Protein AF-A0A3C0VWJ8-F1 (afdb_monomer_lite)

Foldseek 3Di:
DDPPDPCVVLDDPVLVCVLVVCVVVPNDVVVSVVVSPPDDDDDDPDDDDDDPPVDDDCLQFWCQPPPDPPGDPFDWDDDPDPPTTHGD

Secondary structure (DSSP, 8-state):
-----S-TTTS-HHHHHHHHHHHHTT--HHHHHHHHT--PPPPPS-------TT---STTTT---TTSTT--SSPEEE-SSTT-EEE-

Sequence (88 aa):
MKDTGCFDYQMTRRRMLQATGASILGMPVARLLAASGQTAAAKAEHVILFWNGGGMSHVDTWDPKPGRPVQGEFSAIDTSADGIQISS

pLDDT: mean 80.83, std 12.45, range [36.03, 95.31]

Structure (mmCIF, N/CA/C/O backbone):
data_AF-A0A3C0VWJ8-F1
#
_entry.id   AF-A0A3C0VWJ8-F1
#
loop_
_atom_site.group_PDB
_atom_site.id
_atom_site.type_symbol
_atom_site.label_atom_id
_atom_site.label_alt_id
_atom_site.label_comp_id
_atom_site.label_asym_id
_atom_site.label_entity_id
_atom_site.label_seq_id
_atom_site.pdbx_PDB_ins_code
_atom_site.Cartn_x
_atom_site.Cartn_y
_atom_site.Cartn_z
_atom_site.occupancy
_atom_site.B_iso_or_equiv
_atom_site.auth_seq_id
_atom_site.auth_comp_id
_atom_site.auth_asym_id
_atom_site.auth_atom_id
_atom_site.pdbx_PDB_model_num
ATOM 1 N N . MET A 1 1 ? -23.843 6.356 1.586 1.00 36.03 1 MET A N 1
ATOM 2 C CA . MET A 1 1 ? -23.954 4.888 1.694 1.00 36.03 1 MET A CA 1
ATOM 3 C C . MET A 1 1 ? -22.751 4.408 2.491 1.00 36.03 1 MET A C 1
ATOM 5 O O . MET A 1 1 ? -21.674 4.313 1.936 1.00 36.03 1 MET A O 1
ATOM 9 N N . LYS A 1 2 ? -22.984 4.216 3.798 1.00 39.22 2 LYS A N 1
ATOM 10 C CA . LYS A 1 2 ? -22.206 3.475 4.806 1.00 39.22 2 LYS A CA 1
ATOM 11 C C . LYS A 1 2 ? -20.737 3.860 5.052 1.00 39.22 2 LYS A C 1
ATOM 13 O O . LYS A 1 2 ? -19.828 3.362 4.401 1.00 39.22 2 LYS A O 1
ATOM 18 N N . ASP A 1 3 ? -20.553 4.570 6.165 1.00 44.47 3 ASP A N 1
ATOM 19 C CA . ASP A 1 3 ? -19.398 4.502 7.070 1.00 44.47 3 ASP A CA 1
ATOM 20 C C . ASP A 1 3 ? -19.232 3.089 7.671 1.00 44.47 3 ASP A C 1
ATOM 22 O O . ASP A 1 3 ? -19.264 2.881 8.885 1.00 44.47 3 ASP A O 1
ATOM 26 N N . THR A 1 4 ? -19.092 2.065 6.832 1.00 50.34 4 THR A N 1
ATOM 27 C CA . THR A 1 4 ? -18.645 0.736 7.267 1.00 50.34 4 THR A CA 1
ATOM 28 C C . THR A 1 4 ? -17.135 0.782 7.454 1.00 50.34 4 THR A C 1
ATOM 30 O O . THR A 1 4 ? -16.370 0.238 6.662 1.00 50.34 4 THR A O 1
ATOM 33 N N . GLY A 1 5 ? -16.707 1.475 8.511 1.00 49.31 5 GLY A N 1
ATOM 34 C CA . GLY A 1 5 ? -15.394 1.257 9.100 1.00 49.31 5 GLY A CA 1
ATOM 35 C C . GLY A 1 5 ? -15.248 -0.215 9.485 1.00 49.31 5 GLY A C 1
ATOM 36 O O . GLY A 1 5 ? -16.240 -0.922 9.641 1.00 49.31 5 GLY A O 1
ATOM 37 N N . CYS A 1 6 ? -14.007 -0.677 9.590 1.00 58.97 6 CYS A N 1
ATOM 38 C CA . CYS A 1 6 ? -13.598 -2.048 9.885 1.00 58.97 6 CYS A CA 1
ATOM 39 C C . CYS A 1 6 ? -14.241 -2.597 11.183 1.00 58.97 6 CYS A C 1
ATOM 41 O O . CYS A 1 6 ? -13.579 -2.697 12.198 1.00 58.97 6 CYS A O 1
ATOM 43 N N . PHE A 1 7 ? -15.531 -2.932 11.211 1.00 60.44 7 PHE A N 1
ATOM 44 C CA . PHE A 1 7 ? -16.194 -3.529 12.380 1.00 60.44 7 PHE A CA 1
ATOM 45 C C . PHE A 1 7 ? -15.984 -5.049 12.443 1.00 60.44 7 PHE A C 1
ATOM 47 O O . PHE A 1 7 ? -16.298 -5.671 13.458 1.00 60.44 7 PHE A O 1
ATOM 54 N N . ASP A 1 8 ? -15.390 -5.645 11.404 1.00 62.66 8 ASP A N 1
ATOM 55 C CA . ASP A 1 8 ? -15.092 -7.081 11.341 1.00 62.66 8 ASP A CA 1
ATOM 56 C C . ASP A 1 8 ? -14.197 -7.556 12.494 1.00 62.66 8 ASP A C 1
ATOM 58 O O . ASP A 1 8 ? -14.380 -8.660 13.009 1.00 62.66 8 ASP A O 1
ATOM 62 N N . TYR A 1 9 ? -13.277 -6.718 12.991 1.00 66.56 9 TYR A N 1
ATOM 63 C CA . TYR A 1 9 ? -12.456 -7.091 14.151 1.00 66.56 9 TYR A CA 1
ATOM 64 C C . TYR A 1 9 ? -13.247 -7.099 15.473 1.00 66.56 9 TYR A C 1
ATOM 66 O O . TYR A 1 9 ? -12.817 -7.733 16.442 1.00 66.56 9 TYR A O 1
ATOM 74 N N . GLN A 1 10 ? -14.387 -6.401 15.548 1.00 66.69 10 GLN A N 1
ATOM 75 C CA . GLN A 1 10 ? -15.221 -6.381 16.753 1.00 66.69 10 GLN A CA 1
ATOM 76 C C . GLN A 1 10 ? -16.039 -7.671 16.886 1.00 66.69 10 GLN A C 1
ATOM 78 O O . GLN A 1 10 ? -16.198 -8.193 17.991 1.00 66.69 10 GLN A O 1
ATOM 83 N N . MET A 1 11 ? -16.474 -8.244 15.761 1.00 74.44 11 MET A N 1
ATOM 84 C CA . MET A 1 11 ? -17.283 -9.465 15.703 1.00 74.44 11 MET A CA 1
ATOM 85 C C . MET A 1 11 ? -16.431 -10.699 15.380 1.00 74.44 11 MET A C 1
ATOM 87 O O . MET A 1 11 ? -16.637 -11.392 14.389 1.00 74.44 11 MET A O 1
ATOM 91 N N . THR A 1 12 ? -15.467 -11.017 16.247 1.00 81.94 12 THR A N 1
ATOM 92 C CA . THR A 1 12 ? -14.675 -12.253 16.109 1.00 81.94 12 THR A CA 1
ATOM 93 C C . THR A 1 12 ? -15.334 -13.437 16.820 1.00 81.94 12 THR A C 1
ATOM 95 O O . THR A 1 12 ? -15.942 -13.287 17.883 1.00 81.94 12 THR A O 1
ATOM 98 N N . ARG A 1 13 ? -15.127 -14.662 16.301 1.00 84.31 13 ARG A N 1
ATOM 99 C CA . ARG A 1 13 ? -15.562 -15.920 16.956 1.00 84.31 13 ARG A CA 1
ATOM 100 C C . ARG A 1 13 ? -15.171 -15.980 18.437 1.00 84.31 13 ARG A C 1
ATOM 102 O O . ARG A 1 13 ? -15.965 -16.398 19.274 1.00 84.31 13 ARG A O 1
ATOM 109 N N . ARG A 1 14 ? -13.956 -15.526 18.770 1.00 85.00 14 ARG A N 1
ATOM 110 C CA . ARG A 1 14 ? -13.448 -15.486 20.149 1.00 85.00 14 ARG A CA 1
ATOM 111 C C . ARG A 1 14 ? -14.296 -14.579 21.044 1.00 85.00 14 ARG A C 1
ATOM 113 O O . ARG A 1 14 ? -14.639 -14.988 22.148 1.00 85.00 14 ARG A O 1
ATOM 120 N N . ARG A 1 15 ? -14.653 -13.380 20.571 1.00 83.88 15 ARG A N 1
ATOM 121 C CA . ARG A 1 15 ? -15.488 -12.429 21.323 1.00 83.88 15 ARG A CA 1
ATOM 122 C C . ARG A 1 15 ? -16.902 -12.967 21.534 1.00 83.88 15 ARG A C 1
ATOM 124 O O . ARG A 1 15 ? -17.417 -12.847 22.641 1.00 83.88 15 ARG A O 1
ATOM 131 N N . MET A 1 16 ? -17.480 -13.642 20.536 1.00 86.12 16 MET A N 1
ATOM 132 C CA . MET A 1 16 ? -18.777 -14.319 20.684 1.00 86.12 16 MET A CA 1
ATOM 133 C C . MET A 1 16 ? -18.750 -15.431 21.740 1.00 86.12 16 MET A C 1
ATOM 135 O O . MET A 1 16 ? -19.638 -15.482 22.592 1.00 86.12 16 MET A O 1
ATOM 139 N N . LEU A 1 17 ? -17.726 -16.291 21.728 1.00 90.62 17 LEU A N 1
ATOM 140 C CA . LEU A 1 17 ? -17.581 -17.356 22.728 1.00 90.62 17 LEU A CA 1
ATOM 141 C C . LEU A 1 17 ? -17.368 -16.794 24.139 1.00 90.62 17 LEU A C 1
ATOM 143 O O . LEU A 1 17 ? -17.966 -17.291 25.089 1.00 90.62 17 LEU A O 1
ATOM 147 N N . GLN A 1 18 ? -16.569 -15.733 24.277 1.00 87.88 18 GLN A N 1
ATOM 148 C CA . GLN A 1 18 ? -16.339 -15.066 25.562 1.00 87.88 18 GLN A CA 1
ATOM 149 C C . GLN A 1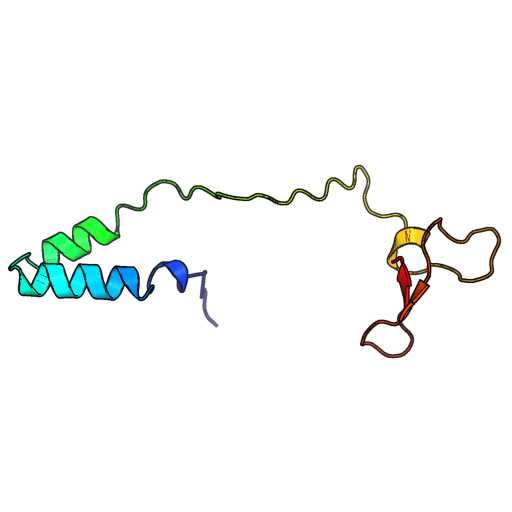 18 ? -17.613 -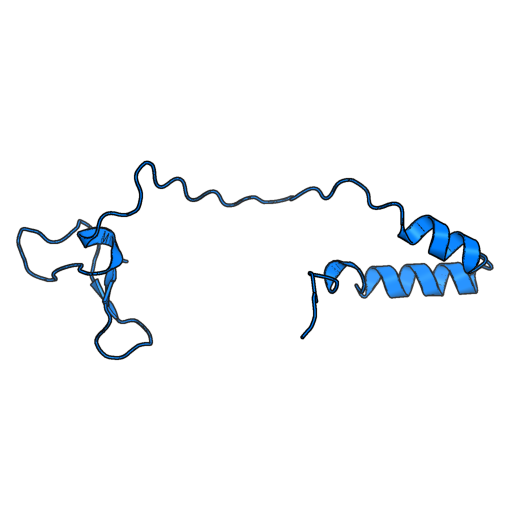14.421 26.115 1.00 87.88 18 GLN A C 1
ATOM 151 O O . GLN A 1 18 ? -17.932 -14.623 27.284 1.00 87.88 18 GLN A O 1
ATOM 156 N N . ALA A 1 19 ? -18.353 -13.678 25.286 1.00 87.50 19 ALA A N 1
ATOM 157 C CA . ALA A 1 19 ? -19.592 -13.028 25.706 1.00 87.50 19 ALA A CA 1
ATOM 158 C C . ALA A 1 19 ? -20.656 -14.060 26.106 1.00 87.50 19 ALA A C 1
ATOM 160 O O . ALA A 1 19 ? -21.233 -13.957 27.186 1.00 87.50 19 ALA A O 1
ATOM 161 N N . THR A 1 20 ? -20.850 -15.097 25.285 1.00 88.44 20 THR A N 1
ATOM 162 C CA . THR A 1 20 ? -21.838 -16.156 25.548 1.00 88.44 20 THR A CA 1
ATOM 163 C C . THR A 1 20 ? -21.468 -16.967 26.789 1.00 88.44 20 THR A C 1
ATOM 165 O O . THR A 1 20 ? -22.314 -17.189 27.651 1.00 88.44 20 THR A O 1
ATOM 168 N N . GLY A 1 21 ? -20.197 -17.358 26.929 1.00 91.69 21 GLY A N 1
ATOM 169 C CA . GLY A 1 21 ? -19.711 -18.069 28.112 1.00 91.69 21 GLY A CA 1
ATOM 170 C C . GLY A 1 21 ? -19.870 -17.245 29.390 1.00 91.69 21 GLY A C 1
ATOM 171 O O . GLY A 1 21 ? -20.347 -17.761 30.396 1.00 91.69 21 GLY A O 1
ATOM 172 N N . ALA A 1 22 ? -19.557 -15.948 29.346 1.00 89.44 22 ALA A N 1
ATOM 173 C CA . ALA A 1 22 ? -19.738 -15.063 30.492 1.00 89.44 22 ALA A CA 1
ATOM 174 C C . ALA A 1 22 ? -21.219 -14.861 30.852 1.00 89.44 22 ALA A C 1
ATOM 176 O O . ALA A 1 22 ? -21.552 -14.830 32.036 1.00 89.44 22 ALA A O 1
ATOM 177 N N . SER A 1 23 ? -22.116 -14.779 29.863 1.00 87.56 23 SER A N 1
ATOM 178 C CA . SER A 1 23 ? -23.564 -14.740 30.109 1.00 87.56 23 SER A CA 1
ATOM 179 C C . SER A 1 23 ? -24.077 -16.031 30.756 1.00 87.56 23 SER A C 1
ATOM 181 O O . SER A 1 23 ? -24.840 -15.956 31.715 1.00 87.56 23 SER A O 1
ATOM 183 N N . ILE A 1 24 ? -23.624 -17.206 30.296 1.00 92.06 24 ILE A N 1
ATOM 184 C CA . ILE A 1 24 ? -23.988 -18.509 30.889 1.00 92.06 24 ILE A CA 1
ATOM 185 C C . ILE A 1 24 ? -23.494 -18.615 32.339 1.00 92.06 24 ILE A C 1
ATOM 187 O O . ILE A 1 24 ? -24.201 -19.137 33.194 1.00 92.06 24 ILE A O 1
ATOM 191 N N . LEU A 1 25 ? -22.310 -18.074 32.636 1.00 92.75 25 LEU A N 1
ATOM 192 C CA . LEU A 1 25 ? -21.738 -18.039 33.986 1.00 92.75 25 LEU A CA 1
ATOM 193 C C . LEU A 1 25 ? -22.332 -16.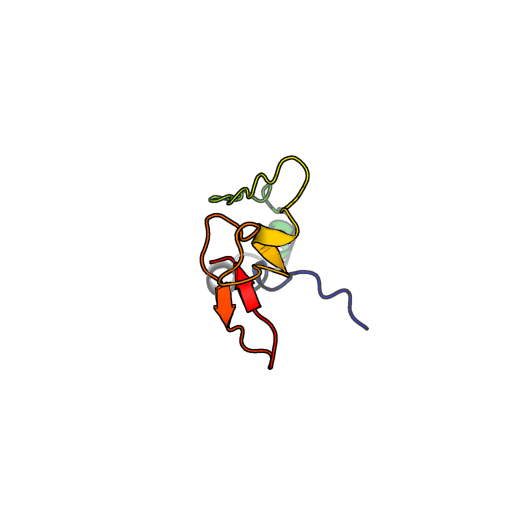931 34.882 1.00 92.75 25 LEU A C 1
ATOM 195 O O . LEU A 1 25 ? -21.815 -16.678 35.969 1.00 92.75 25 LEU A O 1
ATOM 199 N N . GLY A 1 26 ? -23.417 -16.276 34.454 1.00 89.56 26 GLY A N 1
ATOM 200 C CA . GLY A 1 26 ? -24.186 -15.337 35.274 1.00 89.56 26 GLY A CA 1
ATOM 201 C C . GLY A 1 26 ? -23.700 -13.886 35.238 1.00 89.56 26 GLY A C 1
ATOM 202 O O . GLY A 1 26 ? -24.149 -13.076 36.049 1.00 89.56 26 GLY A O 1
ATOM 203 N N . MET A 1 27 ? -22.805 -13.515 34.315 1.00 89.62 27 MET A N 1
ATOM 204 C CA . MET A 1 27 ? -22.390 -12.120 34.166 1.00 89.62 27 MET A CA 1
ATOM 205 C C . MET A 1 27 ? -23.511 -11.287 33.512 1.00 89.62 27 MET A C 1
ATOM 207 O O . MET A 1 27 ? -23.948 -11.617 32.406 1.00 89.62 27 MET A O 1
ATOM 211 N N . PRO A 1 28 ? -23.958 -10.174 34.131 1.00 89.50 28 PRO A N 1
ATOM 212 C CA . PRO A 1 28 ? -25.002 -9.328 33.558 1.00 89.50 28 PRO A CA 1
ATOM 213 C C . PRO A 1 28 ? -24.593 -8.736 32.204 1.00 89.50 28 PRO A C 1
ATOM 215 O O . PRO A 1 28 ? -23.501 -8.182 32.067 1.00 89.50 28 PRO A O 1
ATOM 218 N N . VAL A 1 29 ? -25.504 -8.750 31.226 1.00 83.75 29 VAL A N 1
ATOM 219 C CA . VAL A 1 29 ? -25.262 -8.217 29.869 1.00 83.75 29 VAL A CA 1
ATOM 220 C C . VAL A 1 29 ? -24.812 -6.752 29.893 1.00 83.75 29 VAL A C 1
ATOM 222 O O . VAL A 1 29 ? -23.913 -6.371 29.150 1.00 83.75 29 VAL A O 1
ATOM 225 N N . ALA A 1 30 ? -25.351 -5.938 30.806 1.00 84.44 30 ALA A N 1
ATOM 226 C CA . ALA A 1 30 ? -24.940 -4.542 30.967 1.00 84.44 30 ALA A CA 1
ATOM 227 C C . ALA A 1 30 ? -23.448 -4.389 31.328 1.00 84.44 30 ALA A C 1
ATOM 229 O O . ALA A 1 30 ? -22.784 -3.470 30.854 1.00 84.44 30 ALA A O 1
ATOM 230 N N . ARG A 1 31 ? -22.894 -5.312 32.129 1.00 82.94 31 ARG A N 1
ATOM 231 C CA . ARG A 1 31 ? -21.462 -5.336 32.479 1.00 82.94 31 ARG A CA 1
ATOM 232 C C . ARG A 1 31 ? -20.605 -5.786 31.297 1.00 82.94 31 ARG A C 1
ATOM 234 O O . ARG A 1 31 ? -19.526 -5.237 31.098 1.00 82.94 31 ARG A O 1
ATOM 241 N N . LEU A 1 32 ? -21.103 -6.726 30.493 1.00 80.25 32 LEU A N 1
ATOM 242 C CA . LEU A 1 32 ? -20.441 -7.166 29.261 1.00 80.25 32 LEU A CA 1
ATOM 243 C C . LEU A 1 32 ? -20.367 -6.040 28.221 1.00 80.25 32 LEU A C 1
ATOM 245 O O . LEU A 1 32 ? -19.313 -5.826 27.626 1.00 80.25 32 LEU A O 1
ATOM 249 N N . LEU A 1 33 ? -21.450 -5.278 28.059 1.00 79.31 33 LEU A N 1
ATOM 250 C CA . LEU A 1 33 ? -21.517 -4.152 27.126 1.00 79.31 33 LEU A CA 1
ATOM 251 C C . LEU A 1 33 ? -20.668 -2.954 27.589 1.00 79.31 33 LEU A C 1
ATOM 253 O O . LEU A 1 33 ? -20.033 -2.278 26.784 1.00 79.31 33 LEU A O 1
ATOM 257 N N . ALA A 1 34 ? -20.588 -2.717 28.901 1.00 80.69 34 ALA A N 1
ATOM 258 C CA . ALA A 1 34 ? -19.679 -1.714 29.455 1.00 80.69 34 ALA A CA 1
ATOM 259 C C . ALA A 1 34 ? -18.200 -2.083 29.224 1.00 80.69 34 ALA A C 1
ATOM 261 O O . ALA A 1 34 ? -17.371 -1.210 28.970 1.00 80.69 34 ALA A O 1
ATOM 262 N N . ALA A 1 35 ? -17.865 -3.377 29.265 1.00 73.19 35 ALA A N 1
ATOM 263 C CA . ALA A 1 35 ? -16.516 -3.865 28.992 1.00 73.19 35 ALA A CA 1
ATOM 264 C C . ALA A 1 35 ? -16.158 -3.860 27.492 1.00 73.19 35 ALA A C 1
ATOM 266 O O . ALA A 1 35 ? -14.982 -3.739 27.154 1.00 73.19 35 ALA A O 1
ATOM 267 N N . SER A 1 36 ? -17.133 -3.948 26.577 1.00 69.44 36 SER A N 1
ATOM 268 C CA . SER A 1 36 ? -16.861 -3.939 25.129 1.00 69.44 36 SER A CA 1
ATOM 269 C C . SER A 1 36 ? -16.375 -2.589 24.593 1.00 69.44 36 SER A C 1
ATOM 271 O O . SER A 1 36 ? -15.720 -2.558 23.556 1.00 69.44 36 SER A O 1
ATOM 273 N N . GLY A 1 37 ? -16.652 -1.488 25.301 1.00 64.88 37 GLY A N 1
ATOM 274 C CA . GLY A 1 37 ? -16.146 -0.151 24.962 1.00 64.88 37 GLY A CA 1
ATOM 275 C C . GLY A 1 37 ? -14.705 0.113 25.413 1.00 64.88 37 GLY A C 1
ATOM 276 O O . GLY A 1 37 ? -14.104 1.099 24.995 1.00 64.88 37 GLY A O 1
ATOM 277 N N . GLN A 1 38 ? -14.126 -0.761 26.245 1.00 64.25 38 GLN A N 1
ATOM 278 C CA . GLN A 1 38 ? -12.730 -0.660 26.669 1.00 64.25 38 GLN A CA 1
ATOM 279 C C . GLN A 1 38 ? -11.835 -1.322 25.621 1.00 64.25 38 GLN A C 1
ATOM 281 O O . GLN A 1 38 ? -11.368 -2.453 25.772 1.00 64.25 38 GLN A O 1
ATOM 286 N N . THR A 1 39 ? -11.607 -0.627 24.512 1.00 63.09 39 THR A N 1
AT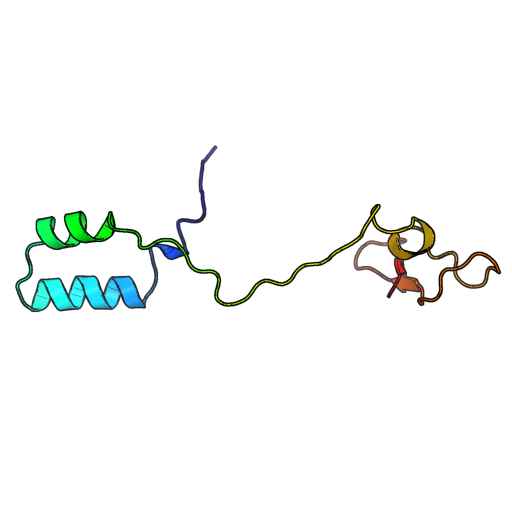OM 287 C CA . THR A 1 39 ? -10.591 -1.051 23.551 1.00 63.09 39 THR A CA 1
ATOM 288 C C . THR A 1 39 ? -9.223 -0.704 24.121 1.00 63.09 39 THR A C 1
ATOM 290 O O . THR A 1 39 ? -8.871 0.470 24.232 1.00 63.09 39 THR A O 1
ATOM 293 N N . ALA A 1 40 ? -8.439 -1.722 24.480 1.00 68.06 40 ALA A N 1
ATOM 294 C CA . ALA A 1 40 ? -7.003 -1.539 24.644 1.00 68.06 40 ALA A CA 1
ATOM 295 C C . ALA A 1 40 ? -6.439 -0.899 23.365 1.00 68.06 40 ALA A C 1
ATOM 297 O O . ALA A 1 40 ? -6.935 -1.186 22.272 1.00 68.06 40 ALA A O 1
ATOM 298 N N . ALA A 1 41 ? -5.424 -0.040 23.500 1.00 72.62 41 ALA A N 1
ATOM 299 C CA . ALA A 1 41 ? -4.747 0.541 22.345 1.00 72.62 41 ALA A CA 1
ATOM 300 C C . ALA A 1 41 ? -4.381 -0.583 21.366 1.00 72.62 41 ALA A C 1
ATOM 302 O O . ALA A 1 41 ? -3.725 -1.554 21.756 1.00 72.62 41 ALA A O 1
ATOM 303 N N . ALA A 1 42 ? -4.865 -0.482 20.127 1.00 68.88 42 ALA A N 1
ATOM 304 C CA . ALA A 1 42 ? -4.602 -1.490 19.115 1.00 68.88 42 ALA A CA 1
ATOM 305 C C . ALA A 1 42 ? -3.084 -1.582 18.913 1.00 68.88 42 ALA A C 1
ATOM 307 O O . ALA A 1 42 ? -2.438 -0.605 18.538 1.00 68.88 42 ALA A O 1
ATOM 308 N N . LYS A 1 43 ? -2.509 -2.749 19.210 1.00 71.44 43 LYS A N 1
ATOM 309 C CA . LYS A 1 43 ? -1.107 -3.047 18.924 1.00 71.44 43 LYS A CA 1
ATOM 310 C C . LYS A 1 43 ? -1.058 -3.785 17.595 1.00 71.44 43 LYS A C 1
ATOM 312 O O . LYS A 1 43 ? -1.665 -4.844 17.467 1.00 71.44 43 LYS A O 1
ATOM 317 N N . ALA A 1 44 ? -0.355 -3.229 16.617 1.00 78.25 44 ALA A N 1
ATOM 318 C CA . ALA A 1 44 ? 0.029 -3.985 15.434 1.00 78.25 44 ALA A CA 1
ATOM 319 C C . ALA A 1 44 ? 1.206 -4.892 15.821 1.00 78.25 44 ALA A C 1
ATOM 321 O O . ALA A 1 44 ? 2.256 -4.392 16.216 1.00 78.25 44 ALA A O 1
ATOM 322 N N . GLU A 1 45 ? 1.021 -6.213 15.758 1.00 81.00 45 GLU A N 1
ATOM 323 C CA . GLU A 1 45 ? 2.093 -7.182 16.051 1.00 81.00 45 GLU A CA 1
ATOM 324 C C . GLU A 1 45 ? 3.154 -7.208 14.940 1.00 81.00 45 GLU A C 1
ATOM 326 O O . GLU A 1 45 ? 4.332 -7.433 15.209 1.00 81.00 45 GLU A O 1
ATOM 331 N N . HIS A 1 46 ? 2.750 -6.907 13.703 1.00 85.69 46 HIS A N 1
ATOM 332 C CA . HIS A 1 46 ? 3.621 -6.878 12.534 1.00 85.69 46 HIS A CA 1
ATOM 333 C C . HIS A 1 46 ? 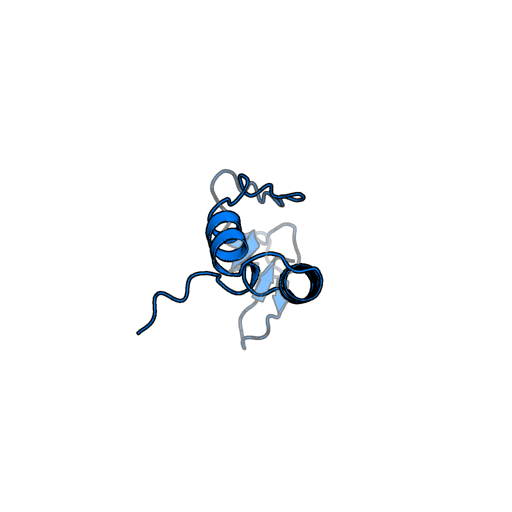3.322 -5.646 11.676 1.00 85.69 46 HIS A C 1
ATOM 335 O O . HIS A 1 46 ? 2.164 -5.356 11.377 1.00 85.69 46 HIS A O 1
ATOM 341 N N . VAL A 1 47 ? 4.374 -4.932 11.272 1.00 83.69 47 VAL A N 1
ATOM 342 C CA . VAL A 1 47 ? 4.303 -3.770 10.378 1.00 83.69 47 VAL A CA 1
ATOM 343 C C . VAL A 1 47 ? 5.259 -4.016 9.218 1.00 83.69 47 VAL A C 1
ATOM 345 O O . VAL A 1 47 ? 6.446 -4.237 9.442 1.00 83.69 47 VAL A O 1
ATOM 348 N N . ILE A 1 48 ? 4.747 -3.975 7.988 1.00 86.75 48 ILE A N 1
ATOM 349 C CA . ILE A 1 48 ? 5.570 -3.989 6.775 1.00 86.75 48 ILE A CA 1
ATOM 350 C C . ILE A 1 48 ? 5.678 -2.543 6.294 1.00 86.75 48 ILE A C 1
ATOM 352 O O . ILE A 1 48 ? 4.673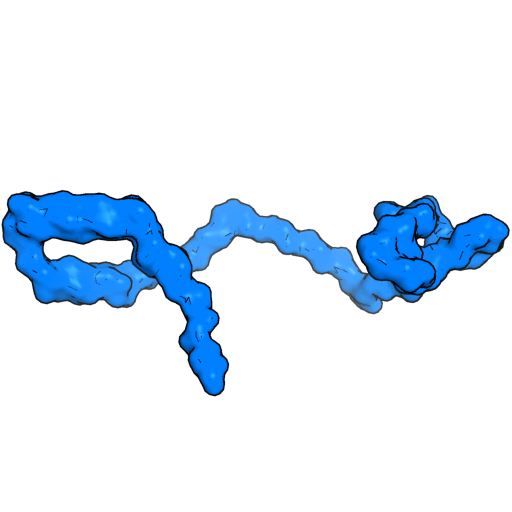 -1.935 5.926 1.00 86.75 48 ILE A O 1
ATOM 356 N N . LEU A 1 49 ? 6.888 -1.986 6.338 1.00 85.81 49 LEU A N 1
ATOM 357 C CA . LEU A 1 49 ? 7.179 -0.638 5.861 1.00 85.81 49 LEU A CA 1
ATOM 358 C C . LEU A 1 49 ? 7.881 -0.715 4.504 1.00 85.81 49 LEU A C 1
ATOM 360 O O . LEU A 1 49 ? 9.027 -1.147 4.424 1.00 85.81 49 LEU A O 1
ATOM 364 N N . PHE A 1 50 ? 7.211 -0.229 3.461 1.00 79.56 50 PHE A N 1
ATOM 365 C CA . PHE A 1 50 ? 7.825 0.023 2.159 1.00 79.56 50 PHE A CA 1
ATOM 366 C C . PHE A 1 50 ? 8.337 1.464 2.128 1.00 79.56 50 PHE A C 1
ATOM 368 O O . PHE A 1 50 ? 7.568 2.411 1.950 1.00 79.56 50 PHE A O 1
ATOM 375 N N . TRP A 1 51 ? 9.630 1.640 2.398 1.00 80.81 51 TRP A N 1
ATOM 376 C CA . TRP A 1 51 ? 10.265 2.954 2.387 1.00 80.81 51 TRP A CA 1
ATOM 377 C C . TRP A 1 51 ? 10.795 3.282 0.993 1.00 80.81 51 TRP A C 1
ATOM 379 O O . TRP A 1 51 ? 11.922 2.942 0.638 1.00 80.81 51 TRP A O 1
ATOM 389 N N . ASN A 1 52 ? 9.988 3.998 0.220 1.00 78.50 52 ASN A N 1
ATOM 390 C CA . ASN A 1 52 ? 10.358 4.445 -1.117 1.00 78.50 52 ASN A CA 1
ATOM 391 C C . ASN A 1 52 ? 10.715 5.928 -1.029 1.00 78.50 52 ASN A C 1
ATOM 393 O O . ASN A 1 52 ? 9.900 6.789 -1.358 1.00 78.50 52 ASN A O 1
ATOM 397 N N . GLY A 1 53 ? 11.897 6.237 -0.487 1.00 81.25 53 GLY A N 1
ATOM 398 C CA . GLY A 1 53 ? 12.370 7.613 -0.317 1.00 81.25 53 GLY A CA 1
ATOM 399 C C . GLY A 1 53 ? 12.404 8.362 -1.652 1.00 81.25 53 GLY A C 1
ATOM 400 O O . GLY A 1 53 ? 13.339 8.188 -2.423 1.00 81.25 53 GLY A O 1
ATOM 401 N N . GLY A 1 54 ? 11.382 9.185 -1.916 1.00 84.06 54 GLY A N 1
ATOM 402 C CA . GLY A 1 54 ? 11.200 9.892 -3.193 1.00 84.06 54 GLY A CA 1
ATOM 403 C C . GLY A 1 54 ? 10.245 9.226 -4.196 1.00 84.06 54 GLY A C 1
ATOM 404 O O . GLY A 1 54 ? 10.049 9.767 -5.279 1.00 84.06 54 GLY A O 1
ATOM 405 N N . GLY A 1 55 ? 9.606 8.109 -3.834 1.00 83.50 55 GLY A N 1
ATOM 406 C CA . GLY A 1 55 ? 8.702 7.336 -4.692 1.00 83.50 55 GLY A CA 1
ATOM 407 C C . GLY A 1 55 ? 9.404 6.222 -5.474 1.00 83.50 55 GLY A C 1
ATOM 408 O O . GLY A 1 55 ? 10.615 6.044 -5.378 1.00 83.50 55 GLY A O 1
ATOM 409 N N . MET A 1 56 ? 8.627 5.438 -6.225 1.00 80.94 56 MET A N 1
ATOM 410 C CA . MET A 1 56 ? 9.182 4.482 -7.191 1.00 80.94 56 MET A CA 1
ATOM 411 C C . MET A 1 56 ? 9.539 5.215 -8.481 1.00 80.94 56 MET A C 1
ATOM 413 O O . MET A 1 56 ? 8.809 6.118 -8.900 1.00 80.94 56 MET A O 1
ATOM 417 N N . SER A 1 57 ? 10.641 4.832 -9.124 1.00 83.75 57 SER A N 1
ATOM 418 C CA . SER A 1 57 ? 10.976 5.388 -10.430 1.00 83.75 57 SER A CA 1
ATOM 419 C C . SER A 1 57 ? 9.970 4.899 -11.485 1.00 83.75 57 SER A C 1
ATOM 421 O O . SER A 1 57 ? 9.364 3.831 -11.361 1.00 83.75 57 SER A O 1
ATOM 423 N N . HIS A 1 58 ? 9.776 5.691 -12.541 1.00 83.50 58 HIS A N 1
ATOM 424 C CA . HIS A 1 58 ? 8.852 5.333 -13.620 1.00 83.50 58 HIS A CA 1
ATOM 425 C C . HIS A 1 58 ? 9.287 4.047 -14.344 1.00 83.50 58 HIS A C 1
ATOM 427 O O . HIS A 1 58 ? 8.440 3.216 -14.676 1.00 83.50 58 HIS A O 1
ATOM 433 N N . VAL A 1 59 ? 10.603 3.867 -14.517 1.00 85.69 59 VAL A N 1
ATOM 434 C CA . VAL A 1 59 ? 11.194 2.673 -15.140 1.00 85.69 59 VAL A CA 1
ATOM 435 C C . VAL A 1 59 ? 11.102 1.436 -14.248 1.00 85.69 59 VAL A C 1
ATOM 437 O O . VAL A 1 59 ? 11.040 0.328 -14.760 1.00 85.69 59 VAL A O 1
ATOM 440 N N . ASP A 1 60 ? 10.997 1.615 -12.931 1.00 81.12 60 ASP A N 1
ATOM 441 C CA . ASP A 1 60 ? 10.850 0.507 -11.982 1.00 81.12 60 ASP A CA 1
ATOM 442 C C . ASP A 1 60 ? 9.384 0.187 -11.657 1.00 81.12 60 ASP A C 1
ATOM 444 O O . ASP A 1 60 ? 9.122 -0.670 -10.820 1.00 81.12 60 ASP A O 1
ATOM 448 N N . THR A 1 61 ? 8.410 0.858 -12.289 1.00 85.94 61 THR A N 1
ATOM 449 C CA . THR A 1 61 ? 6.984 0.611 -12.004 1.00 85.94 61 THR A CA 1
ATOM 450 C C . THR A 1 61 ? 6.153 0.376 -13.253 1.00 85.94 61 THR A C 1
ATOM 452 O O . THR A 1 61 ? 5.636 -0.719 -13.424 1.00 85.94 61 THR A O 1
ATOM 455 N N . TRP A 1 62 ? 5.983 1.400 -14.096 1.00 84.88 62 TRP A N 1
ATOM 456 C CA . TRP A 1 62 ? 4.907 1.445 -15.098 1.00 84.88 62 TRP A CA 1
ATOM 457 C C . TRP A 1 62 ? 5.405 1.431 -16.544 1.00 84.88 62 TRP A C 1
ATOM 459 O O . TRP A 1 62 ? 4.603 1.272 -17.458 1.00 84.88 62 TRP A O 1
ATOM 469 N N . ASP A 1 63 ? 6.708 1.608 -16.758 1.00 88.44 63 ASP A N 1
ATOM 470 C CA . ASP A 1 63 ? 7.320 1.554 -18.086 1.00 88.44 63 ASP A CA 1
ATOM 471 C C . ASP A 1 63 ? 8.713 0.905 -18.005 1.00 88.44 63 ASP A C 1
ATOM 473 O O . ASP A 1 63 ? 9.733 1.595 -18.108 1.00 88.44 63 ASP A O 1
ATOM 477 N N . PRO A 1 64 ? 8.785 -0.423 -17.791 1.00 89.88 64 PRO A N 1
ATOM 478 C CA . PRO A 1 64 ? 10.051 -1.140 -17.621 1.00 89.88 64 PRO A CA 1
ATOM 479 C C . PRO A 1 64 ? 10.926 -1.188 -18.887 1.00 89.88 64 PRO A C 1
ATOM 481 O O . PRO A 1 64 ? 12.086 -1.586 -18.812 1.00 89.88 64 PRO A O 1
ATOM 484 N N . LYS A 1 65 ? 10.411 -0.756 -20.051 1.00 90.19 65 LYS A N 1
ATOM 485 C CA . LYS A 1 65 ? 11.132 -0.665 -21.341 1.00 90.19 65 LYS A CA 1
ATOM 486 C C . LYS A 1 65 ? 11.995 -1.897 -21.663 1.00 90.19 65 LYS A C 1
ATOM 488 O O . LYS A 1 65 ? 13.196 -1.744 -21.911 1.00 90.19 65 LYS A O 1
ATOM 493 N N . PRO A 1 66 ? 11.413 -3.106 -21.718 1.00 89.00 66 PRO A N 1
ATOM 494 C CA . PRO A 1 66 ? 12.182 -4.330 -21.908 1.00 89.00 66 PRO A CA 1
ATOM 495 C C . PRO A 1 66 ? 13.028 -4.286 -23.191 1.00 89.00 66 PRO A C 1
ATOM 497 O O . PRO A 1 66 ? 12.561 -3.894 -24.264 1.00 89.00 66 PRO A O 1
ATOM 500 N N . GLY A 1 67 ? 14.296 -4.686 -23.080 1.00 88.00 67 GLY A N 1
ATOM 501 C CA . GLY A 1 67 ? 15.242 -4.769 -24.195 1.00 88.00 67 GLY A CA 1
ATOM 502 C C . GLY A 1 67 ? 15.865 -3.432 -24.606 1.00 88.00 67 GLY A C 1
ATOM 503 O O . GLY A 1 67 ? 16.451 -3.339 -25.688 1.00 88.00 67 GLY A O 1
ATOM 504 N N . ARG A 1 68 ? 15.739 -2.380 -23.788 1.00 88.38 68 ARG A N 1
ATOM 505 C CA . ARG A 1 68 ? 16.343 -1.065 -24.055 1.00 88.38 68 ARG A CA 1
ATOM 506 C C . ARG A 1 68 ? 17.486 -0.772 -23.081 1.00 88.38 68 ARG A C 1
ATOM 508 O O . ARG A 1 68 ? 17.388 -1.136 -21.921 1.00 88.38 68 ARG A O 1
ATOM 515 N N . PRO A 1 69 ? 18.518 -0.005 -23.487 1.00 88.94 69 PRO A N 1
ATOM 516 C CA . PRO A 1 69 ? 19.600 0.399 -22.577 1.00 88.94 69 PRO A CA 1
ATOM 517 C C . PRO A 1 69 ? 19.145 1.220 -21.361 1.00 88.94 69 PRO A C 1
ATOM 519 O O . PRO A 1 69 ? 19.890 1.355 -20.402 1.00 88.94 69 PRO A O 1
ATOM 522 N N . VAL A 1 70 ? 17.944 1.804 -21.430 1.00 88.19 70 VAL A N 1
ATOM 523 C CA . VAL A 1 70 ? 17.326 2.623 -20.373 1.00 88.19 70 VAL A CA 1
ATOM 524 C C . VAL A 1 70 ? 16.357 1.828 -19.489 1.00 88.19 70 VAL A C 1
ATOM 526 O O . VAL A 1 70 ? 15.602 2.437 -18.734 1.00 88.19 70 VAL A O 1
ATOM 529 N N . GLN A 1 71 ? 16.307 0.502 -19.643 1.00 89.06 71 GLN A N 1
ATOM 530 C CA . GLN A 1 71 ? 15.502 -0.361 -18.782 1.00 89.06 71 GLN A CA 1
ATOM 531 C C . GLN A 1 71 ? 16.034 -0.336 -17.341 1.00 89.06 71 GLN A C 1
ATOM 533 O O . GLN A 1 71 ? 17.229 -0.114 -17.126 1.00 89.06 71 GLN A O 1
ATOM 538 N N . GLY A 1 72 ? 15.143 -0.560 -16.373 1.00 85.38 72 GLY A N 1
ATOM 539 C CA . GLY A 1 72 ? 15.525 -0.744 -14.973 1.00 85.38 72 GLY A CA 1
ATOM 540 C C . GLY A 1 72 ? 16.331 -2.030 -14.753 1.00 85.38 72 GLY A C 1
ATOM 541 O O . GLY A 1 72 ? 16.547 -2.823 -15.670 1.00 85.38 72 GLY A O 1
ATOM 542 N N . GLU A 1 73 ? 16.781 -2.249 -13.520 1.00 87.00 73 GLU A N 1
ATOM 543 C CA . GLU A 1 73 ? 17.516 -3.471 -13.148 1.00 87.00 73 GLU A CA 1
ATOM 544 C C . GLU A 1 73 ? 16.619 -4.721 -13.175 1.00 87.00 73 GLU A C 1
ATOM 546 O O . GLU A 1 73 ? 17.082 -5.837 -13.416 1.00 87.00 73 GLU A O 1
ATOM 551 N N . PHE A 1 74 ? 15.322 -4.519 -12.955 1.00 86.75 74 PHE A N 1
ATOM 552 C CA . PHE A 1 74 ? 14.325 -5.570 -12.826 1.00 86.75 74 PHE A CA 1
ATOM 553 C C . PHE A 1 74 ? 13.680 -5.943 -14.165 1.00 86.75 74 PHE A C 1
ATOM 555 O O . PHE A 1 74 ? 13.721 -5.203 -15.151 1.00 86.75 74 PHE A O 1
ATOM 562 N N . SER A 1 75 ? 13.088 -7.136 -14.207 1.00 88.31 75 SER A N 1
ATOM 563 C CA . SER A 1 75 ? 12.464 -7.674 -15.417 1.00 88.31 75 SER A CA 1
ATOM 564 C C . SER A 1 75 ? 11.041 -7.140 -15.566 1.00 88.31 75 SER A C 1
ATOM 566 O O . SER A 1 75 ? 10.320 -7.009 -14.581 1.00 88.31 75 SER A O 1
ATOM 568 N N . ALA A 1 76 ? 10.599 -6.892 -16.799 1.00 92.44 76 ALA A N 1
ATOM 569 C CA . ALA A 1 76 ? 9.188 -6.625 -17.060 1.00 92.44 76 ALA A CA 1
ATOM 570 C C . ALA A 1 76 ? 8.369 -7.916 -16.886 1.00 92.44 76 ALA A C 1
ATOM 572 O O . ALA A 1 76 ? 8.713 -8.946 -17.472 1.00 92.44 76 ALA A O 1
ATOM 573 N N . ILE A 1 77 ? 7.282 -7.852 -16.119 1.00 92.44 77 ILE A N 1
ATOM 574 C CA . ILE A 1 77 ? 6.300 -8.930 -15.963 1.00 92.44 77 ILE A CA 1
ATOM 575 C C . ILE A 1 77 ? 4.921 -8.468 -16.423 1.00 92.44 77 ILE A C 1
ATOM 577 O O . ILE A 1 77 ? 4.538 -7.312 -16.232 1.00 92.44 77 ILE A O 1
ATOM 581 N N . ASP A 1 78 ? 4.163 -9.390 -17.011 1.00 93.06 78 ASP A N 1
ATOM 582 C CA . ASP A 1 78 ? 2.781 -9.134 -17.402 1.00 93.06 78 ASP A CA 1
ATOM 583 C C . ASP A 1 78 ? 1.868 -9.095 -16.174 1.00 93.06 78 ASP A C 1
ATOM 585 O O . ASP A 1 78 ? 2.003 -9.882 -15.231 1.00 93.06 78 ASP A O 1
ATOM 589 N N . THR A 1 79 ? 0.914 -8.168 -16.192 1.00 92.06 79 THR A N 1
ATOM 590 C CA . THR A 1 79 ? -0.142 -8.092 -15.181 1.00 92.06 79 THR A CA 1
ATOM 591 C C . THR A 1 79 ? -1.414 -8.790 -15.660 1.00 92.06 79 THR A C 1
ATOM 593 O O . THR A 1 79 ? -1.511 -9.264 -16.788 1.00 92.06 79 THR A O 1
ATOM 596 N N . SER A 1 80 ? -2.428 -8.845 -14.796 1.00 95.31 80 SER A N 1
ATOM 597 C CA . SER A 1 80 ? -3.756 -9.348 -15.171 1.00 95.31 80 SER A CA 1
ATOM 598 C C . SER A 1 80 ? -4.523 -8.427 -16.128 1.00 95.31 80 SER A C 1
ATOM 600 O O . SER A 1 80 ? -5.553 -8.838 -16.656 1.00 95.31 80 SER A O 1
ATOM 602 N N . ALA A 1 81 ? -4.059 -7.192 -16.332 1.00 93.44 81 ALA A N 1
ATOM 603 C CA . ALA A 1 81 ? -4.647 -6.259 -17.278 1.00 93.44 81 ALA A CA 1
ATOM 604 C C . ALA A 1 81 ? -3.911 -6.329 -18.622 1.00 93.44 81 ALA A C 1
ATOM 606 O O . ALA A 1 81 ? -2.683 -6.239 -18.677 1.00 93.44 81 ALA A O 1
ATOM 607 N N . ASP A 1 82 ? -4.679 -6.442 -19.705 1.00 92.75 82 ASP A N 1
ATOM 608 C CA . ASP A 1 82 ? -4.134 -6.558 -21.055 1.00 92.75 82 ASP A CA 1
ATOM 609 C C . ASP A 1 82 ? -3.248 -5.356 -21.414 1.00 92.75 82 ASP A C 1
ATOM 611 O O . ASP A 1 82 ? -3.652 -4.196 -21.304 1.00 92.75 82 ASP A O 1
ATOM 615 N N . GLY A 1 83 ? -2.029 -5.646 -21.872 1.00 88.19 83 GLY A N 1
ATOM 616 C CA . GLY A 1 83 ? -1.069 -4.638 -22.324 1.00 88.19 83 GLY A CA 1
ATOM 617 C C . GLY A 1 83 ? -0.366 -3.857 -21.210 1.00 88.19 83 GLY A C 1
ATOM 618 O O . GLY A 1 83 ? 0.381 -2.931 -21.524 1.00 88.19 83 GLY A O 1
ATOM 619 N N . ILE A 1 84 ? -0.571 -4.209 -19.936 1.00 90.06 84 ILE A N 1
ATOM 620 C CA . ILE A 1 84 ? 0.113 -3.574 -18.803 1.00 90.06 84 ILE A CA 1
ATOM 621 C C . ILE A 1 84 ? 1.219 -4.488 -18.282 1.00 90.06 84 ILE A C 1
ATOM 623 O O . ILE A 1 84 ? 0.957 -5.604 -17.824 1.00 90.06 84 ILE A O 1
ATOM 627 N N . GLN A 1 85 ? 2.440 -3.953 -18.288 1.00 91.06 85 GLN A N 1
ATOM 628 C CA . GLN A 1 85 ? 3.618 -4.568 -17.685 1.00 91.06 85 GLN A CA 1
ATOM 629 C C . GLN A 1 85 ? 4.105 -3.742 -16.500 1.00 91.06 85 GLN A C 1
ATOM 631 O O . GLN A 1 85 ? 4.054 -2.511 -16.533 1.00 91.06 85 GLN A O 1
ATOM 636 N N . ILE A 1 86 ? 4.597 -4.428 -15.473 1.00 91.69 86 ILE A N 1
ATOM 637 C CA . ILE A 1 86 ? 5.255 -3.809 -14.319 1.00 91.69 86 ILE A CA 1
ATOM 638 C C . ILE A 1 86 ? 6.637 -4.413 -14.110 1.00 91.69 86 ILE A C 1
ATOM 640 O O . ILE A 1 86 ? 6.933 -5.490 -14.623 1.00 91.69 86 ILE A O 1
ATOM 644 N N . SER A 1 87 ? 7.488 -3.713 -13.369 1.00 86.69 87 SER A N 1
ATOM 645 C CA . SER A 1 87 ? 8.793 -4.243 -12.971 1.00 86.69 87 SER A CA 1
ATOM 646 C C . SER A 1 87 ? 8.652 -5.263 -11.834 1.00 86.69 87 SER A C 1
ATOM 648 O O . SER A 1 87 ? 7.810 -5.075 -10.952 1.00 86.69 87 SER A O 1
ATOM 650 N N . SER A 1 88 ? 9.438 -6.345 -11.882 1.00 77.38 88 SER A N 1
ATOM 651 C CA . SER A 1 88 ? 9.387 -7.492 -10.954 1.00 77.38 88 SER A CA 1
ATOM 652 C C . SER A 1 88 ? 10.193 -7.323 -9.674 1.00 77.38 88 SER A C 1
ATOM 654 O O . SER A 1 88 ? 11.391 -6.995 -9.819 1.00 77.38 88 SER A O 1
#

Radius of gyration: 24.63 Å; chains: 1; bounding box: 45×28×60 Å